Protein AF-A0A2G2H5E0-F1 (afdb_monomer_lite)

pLDDT: mean 91.96, std 7.7, range [40.69, 97.62]

Structure (mmCIF, N/CA/C/O backbone):
data_AF-A0A2G2H5E0-F1
#
_entry.id   AF-A0A2G2H5E0-F1
#
loop_
_atom_site.group_PDB
_atom_site.id
_atom_site.type_symbol
_atom_site.label_atom_id
_atom_site.label_alt_id
_atom_site.label_comp_id
_atom_site.label_asym_id
_atom_site.label_entity_id
_atom_site.label_seq_id
_atom_site.pdbx_PDB_ins_code
_atom_site.Cartn_x
_atom_site.Cartn_y
_atom_site.Cartn_z
_atom_site.occupancy
_atom_site.B_iso_or_equiv
_atom_site.auth_seq_id
_atom_site.auth_comp_id
_atom_site.auth_asym_id
_atom_site.auth_atom_id
_atom_site.pdbx_PDB_model_num
ATOM 1 N N . MET A 1 1 ? 10.106 -12.180 -17.147 1.00 90.25 1 MET A N 1
ATOM 2 C CA . MET A 1 1 ? 11.284 -11.527 -16.541 1.00 90.25 1 MET A CA 1
ATOM 3 C C . MET A 1 1 ? 11.569 -12.031 -15.126 1.00 90.25 1 MET A C 1
ATOM 5 O O . MET A 1 1 ? 10.635 -12.469 -14.447 1.00 90.25 1 MET A O 1
ATOM 9 N N . ASN A 1 2 ? 12.830 -11.984 -14.696 1.00 93.69 2 ASN A N 1
ATOM 10 C CA . ASN A 1 2 ? 13.271 -12.238 -13.317 1.00 93.69 2 ASN A CA 1
ATOM 11 C C . ASN A 1 2 ? 13.280 -10.945 -12.468 1.00 93.69 2 ASN A C 1
ATOM 13 O O . ASN A 1 2 ? 12.976 -9.865 -12.974 1.00 93.69 2 ASN A O 1
ATOM 17 N N . LEU A 1 3 ? 13.590 -11.059 -11.171 1.00 92.69 3 LEU A N 1
ATOM 18 C CA . LEU A 1 3 ? 13.536 -9.929 -10.237 1.00 92.69 3 LEU A CA 1
ATOM 19 C C . LEU A 1 3 ? 14.559 -8.824 -10.559 1.00 92.69 3 LEU A C 1
ATOM 21 O O . LEU A 1 3 ? 14.267 -7.648 -10.359 1.00 92.69 3 LEU A O 1
ATOM 25 N N . ASP A 1 4 ? 15.746 -9.166 -11.053 1.00 94.69 4 ASP A N 1
ATOM 26 C CA . ASP A 1 4 ? 16.784 -8.171 -11.341 1.00 94.69 4 ASP A CA 1
ATOM 27 C C . ASP A 1 4 ? 16.484 -7.398 -12.631 1.00 94.69 4 ASP A C 1
ATOM 29 O O . ASP A 1 4 ? 16.628 -6.175 -12.666 1.00 94.69 4 ASP A O 1
ATOM 33 N N . GLU A 1 5 ? 15.962 -8.083 -13.653 1.00 94.69 5 GLU A N 1
ATOM 34 C CA . GLU A 1 5 ? 15.391 -7.451 -14.850 1.00 94.69 5 GLU A CA 1
ATOM 35 C C . GLU A 1 5 ? 14.246 -6.502 -14.471 1.00 94.69 5 GLU A C 1
ATOM 37 O O . GLU A 1 5 ? 14.177 -5.373 -14.958 1.00 94.69 5 GLU A O 1
ATOM 42 N N . PHE A 1 6 ? 13.371 -6.938 -13.560 1.00 96.12 6 PHE A N 1
ATOM 43 C CA . PHE A 1 6 ? 12.264 -6.125 -13.065 1.00 96.12 6 PHE A CA 1
ATOM 44 C C . PHE A 1 6 ? 12.756 -4.857 -12.362 1.00 96.12 6 PHE A C 1
ATOM 46 O O . PHE A 1 6 ? 12.295 -3.763 -12.678 1.00 96.12 6 PHE A O 1
ATOM 53 N N . LYS A 1 7 ? 13.737 -4.970 -11.459 1.00 95.12 7 LYS A N 1
ATOM 54 C CA . LYS A 1 7 ? 14.329 -3.813 -10.766 1.00 95.12 7 LYS A CA 1
ATOM 55 C C . LYS A 1 7 ? 14.963 -2.814 -11.736 1.00 95.12 7 LYS A C 1
ATOM 57 O O . LYS A 1 7 ? 14.894 -1.608 -11.496 1.00 95.12 7 LYS A O 1
ATOM 62 N N . ALA A 1 8 ? 15.574 -3.293 -12.821 1.00 94.75 8 ALA A N 1
ATOM 63 C CA . ALA A 1 8 ? 16.129 -2.425 -13.855 1.00 94.75 8 ALA A CA 1
ATOM 64 C C . ALA A 1 8 ? 15.030 -1.620 -14.570 1.00 94.75 8 ALA A C 1
ATOM 66 O O . ALA A 1 8 ? 15.185 -0.407 -14.739 1.00 94.75 8 ALA A O 1
ATOM 67 N N . LEU A 1 9 ? 13.905 -2.260 -14.922 1.00 94.44 9 LEU A N 1
ATOM 68 C CA . LEU A 1 9 ? 12.741 -1.561 -15.477 1.00 94.44 9 LEU A CA 1
ATOM 69 C C . LEU A 1 9 ? 12.101 -0.612 -14.458 1.00 94.44 9 LEU A C 1
ATOM 71 O O . LEU A 1 9 ? 11.800 0.527 -14.803 1.00 94.44 9 LEU A O 1
ATOM 75 N N . HIS A 1 10 ? 11.968 -1.026 -13.196 1.00 94.69 10 HIS A N 1
ATOM 76 C CA . HIS A 1 10 ? 11.431 -0.176 -12.137 1.00 94.69 10 HIS A CA 1
ATOM 77 C C . HIS A 1 10 ? 12.230 1.119 -12.009 1.00 94.69 10 HIS A C 1
ATOM 79 O O . HIS A 1 10 ? 11.653 2.192 -12.088 1.00 94.69 10 HIS A O 1
ATOM 85 N N . LYS A 1 11 ? 13.566 1.048 -11.951 1.00 93.44 11 LYS A N 1
ATOM 86 C CA . LYS A 1 11 ? 14.424 2.243 -11.898 1.00 93.44 11 LYS A CA 1
ATOM 87 C C . LYS A 1 11 ? 14.230 3.181 -13.099 1.00 93.44 11 LYS A C 1
ATOM 89 O O . LYS A 1 11 ? 14.401 4.391 -12.974 1.00 93.44 11 LYS A O 1
ATOM 94 N N . LYS A 1 12 ? 13.916 2.631 -14.275 1.00 92.44 12 LYS A N 1
ATOM 95 C CA . LYS A 1 12 ? 13.646 3.412 -15.490 1.00 92.44 12 LYS A CA 1
ATOM 96 C C . LYS A 1 12 ? 12.282 4.104 -15.427 1.00 92.44 12 LYS A C 1
ATOM 98 O O . LYS A 1 12 ? 12.152 5.221 -15.923 1.00 92.44 12 LYS A O 1
ATOM 103 N N . PHE A 1 13 ? 11.289 3.447 -14.832 1.00 92.75 13 PHE A N 1
ATOM 104 C CA . PHE A 1 13 ? 9.883 3.831 -14.929 1.00 92.75 13 PHE A CA 1
ATOM 105 C C . PHE A 1 13 ? 9.248 4.348 -13.622 1.00 92.75 13 PHE A C 1
ATOM 107 O O . PHE A 1 13 ? 8.129 4.850 -13.650 1.00 92.75 13 PHE A O 1
ATOM 114 N N . GLU A 1 14 ? 9.947 4.300 -12.485 1.00 89.06 14 GLU A N 1
ATOM 115 C CA . GLU A 1 14 ? 9.435 4.733 -11.171 1.00 89.06 14 GLU A CA 1
ATOM 116 C C . GLU A 1 14 ? 9.058 6.223 -11.119 1.00 89.06 14 GLU A C 1
ATOM 118 O O . GLU A 1 14 ? 8.142 6.606 -10.400 1.00 89.06 14 GLU A O 1
ATOM 123 N N . ASN A 1 15 ? 9.728 7.065 -11.911 1.00 87.50 15 ASN A N 1
ATOM 124 C CA . ASN A 1 15 ? 9.534 8.517 -11.932 1.00 87.50 15 ASN A CA 1
ATOM 125 C C . ASN A 1 15 ? 9.116 9.010 -13.328 1.00 87.50 15 ASN A C 1
ATOM 127 O O . ASN A 1 15 ? 9.598 10.045 -13.796 1.00 87.50 15 ASN A O 1
ATOM 131 N N . ILE A 1 16 ? 8.265 8.246 -14.026 1.00 88.94 16 ILE A N 1
ATOM 132 C CA . ILE A 1 16 ? 7.735 8.664 -15.331 1.00 88.94 16 ILE A CA 1
ATOM 133 C C . ILE A 1 16 ? 7.000 9.996 -15.203 1.00 88.94 16 ILE A C 1
ATOM 135 O O . ILE A 1 16 ? 6.132 10.193 -14.355 1.00 88.94 16 ILE A O 1
ATOM 139 N N . ASP A 1 17 ? 7.319 10.891 -16.130 1.00 88.88 17 ASP A N 1
ATOM 140 C CA . ASP A 1 17 ? 6.566 12.108 -16.375 1.00 88.88 17 ASP A CA 1
ATOM 141 C C . ASP A 1 17 ? 5.435 11.810 -17.368 1.00 88.88 17 ASP A C 1
ATOM 143 O O . ASP A 1 17 ? 5.637 11.813 -18.585 1.00 88.88 17 ASP A O 1
ATOM 147 N N . TYR A 1 18 ? 4.243 11.533 -16.839 1.00 87.00 18 TYR A N 1
ATOM 148 C CA . TYR A 1 18 ? 3.071 11.162 -17.638 1.00 87.00 18 TYR A CA 1
ATOM 149 C C . TYR A 1 18 ? 2.581 12.275 -18.579 1.00 87.00 18 TYR A C 1
ATOM 151 O O . TYR A 1 18 ? 1.806 11.995 -19.494 1.00 87.00 18 TYR A O 1
ATOM 159 N N . PHE A 1 19 ? 3.033 13.522 -18.392 1.00 89.12 19 PHE A N 1
ATOM 160 C CA . PHE A 1 19 ? 2.698 14.643 -19.275 1.00 89.12 19 PHE A CA 1
ATOM 161 C C . PHE A 1 19 ? 3.578 14.702 -20.528 1.00 89.12 19 PHE A C 1
ATOM 163 O O . PHE A 1 19 ? 3.240 15.402 -21.486 1.00 89.12 19 PHE A O 1
ATOM 170 N N . LYS A 1 20 ? 4.705 13.981 -20.548 1.00 88.50 20 LYS A N 1
ATOM 171 C CA . LYS A 1 20 ? 5.553 13.861 -21.738 1.00 88.50 20 LYS A CA 1
ATOM 172 C C . LYS A 1 20 ? 5.036 12.767 -22.662 1.00 88.50 20 LYS A C 1
ATOM 174 O O . LYS A 1 20 ? 4.397 11.817 -22.237 1.00 88.50 20 LYS A O 1
ATOM 179 N N . GLN A 1 21 ? 5.322 12.890 -23.952 1.00 85.25 21 GLN A N 1
ATOM 180 C CA . GLN A 1 21 ? 5.024 11.832 -24.916 1.00 85.25 21 GLN A CA 1
ATOM 181 C C . GLN A 1 21 ? 6.120 10.756 -24.895 1.00 85.25 21 GLN A C 1
ATOM 183 O O . GLN A 1 21 ? 7.263 11.037 -24.535 1.00 85.25 21 GLN A O 1
ATOM 188 N N . GLY A 1 22 ? 5.772 9.535 -25.310 1.00 83.38 22 GLY A N 1
ATOM 189 C CA . GLY A 1 22 ? 6.731 8.443 -25.517 1.00 83.38 22 GLY A CA 1
ATOM 190 C C . GLY A 1 22 ? 7.030 7.566 -24.298 1.00 83.38 22 GLY A C 1
ATOM 191 O O . GLY A 1 22 ? 7.965 6.776 -24.360 1.00 83.38 22 GLY A O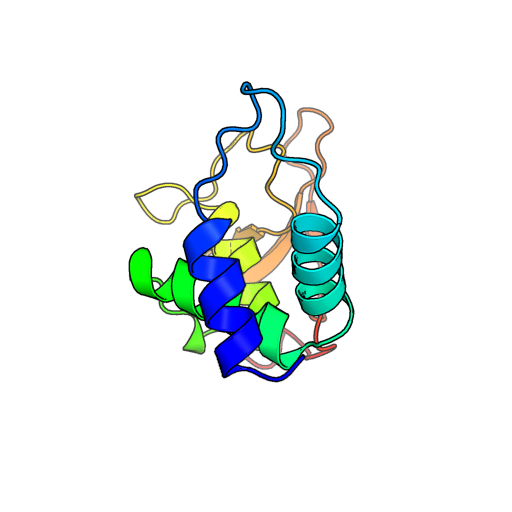 1
ATOM 192 N N . TRP A 1 23 ? 6.269 7.678 -23.201 1.00 86.19 23 TRP A N 1
ATOM 193 C CA . TRP A 1 23 ? 6.387 6.742 -22.070 1.00 86.19 23 TRP A CA 1
ATOM 194 C C . TRP A 1 23 ? 5.653 5.416 -22.312 1.00 86.19 23 TRP A C 1
ATOM 196 O O . TRP A 1 23 ? 6.117 4.379 -21.844 1.00 86.19 23 TRP A O 1
ATOM 206 N N . MET A 1 24 ? 4.548 5.441 -23.069 1.00 87.94 24 MET A N 1
ATOM 207 C CA . MET A 1 24 ? 3.825 4.243 -23.509 1.00 87.94 24 MET A CA 1
ATOM 208 C C . MET A 1 24 ? 4.670 3.502 -24.547 1.00 87.94 24 MET A C 1
ATOM 210 O O . MET A 1 24 ? 4.703 3.872 -25.720 1.00 87.94 24 MET A O 1
ATOM 214 N N . THR A 1 25 ? 5.404 2.499 -24.084 1.00 93.25 25 THR A N 1
ATOM 215 C CA . THR A 1 25 ? 6.300 1.658 -24.883 1.00 93.25 25 THR A CA 1
ATOM 216 C C . THR A 1 25 ? 6.050 0.203 -24.517 1.00 93.25 25 THR A C 1
ATOM 218 O O . THR A 1 25 ? 5.663 -0.068 -23.383 1.00 93.25 25 THR A O 1
ATOM 221 N N . ASP A 1 26 ? 6.365 -0.732 -25.412 1.00 94.81 26 ASP A N 1
ATOM 222 C CA . ASP A 1 26 ? 6.241 -2.170 -25.128 1.00 94.81 26 ASP A CA 1
ATOM 223 C C . ASP A 1 26 ? 7.018 -2.577 -23.857 1.00 94.81 26 ASP A C 1
ATOM 225 O O . ASP A 1 26 ? 6.599 -3.444 -23.097 1.00 94.81 26 ASP A O 1
ATOM 229 N N . GLU A 1 27 ? 8.146 -1.914 -23.575 1.00 93.56 27 GLU A N 1
ATOM 230 C CA . GLU A 1 27 ? 8.913 -2.131 -22.341 1.00 93.56 27 GLU A CA 1
ATOM 231 C C . GLU A 1 27 ? 8.175 -1.665 -21.080 1.00 93.56 27 GLU A C 1
ATOM 233 O O . GLU A 1 27 ? 8.314 -2.283 -20.023 1.00 93.56 27 GLU A O 1
ATOM 238 N N . TYR A 1 28 ? 7.424 -0.565 -21.169 1.00 93.81 28 TYR A N 1
ATOM 239 C CA . TYR A 1 28 ? 6.590 -0.090 -20.069 1.00 93.81 28 TYR A CA 1
ATOM 240 C C . TYR A 1 28 ? 5.430 -1.053 -19.815 1.00 93.81 28 TYR A C 1
ATOM 242 O O . TYR A 1 28 ? 5.154 -1.375 -18.660 1.00 93.81 28 TYR A O 1
ATOM 250 N N . ASP A 1 29 ? 4.810 -1.568 -20.876 1.00 94.19 29 ASP A N 1
ATOM 251 C CA . ASP A 1 29 ? 3.731 -2.547 -20.757 1.00 94.19 29 ASP A CA 1
ATOM 252 C C . ASP A 1 29 ? 4.237 -3.826 -20.079 1.00 94.19 29 ASP A C 1
ATOM 254 O O . ASP A 1 29 ? 3.669 -4.246 -19.073 1.00 94.19 29 ASP A O 1
ATOM 258 N N . LEU A 1 30 ? 5.394 -4.352 -20.504 1.00 94.75 30 LEU A N 1
ATOM 259 C CA . LEU A 1 30 ? 6.053 -5.487 -19.841 1.00 94.75 30 LEU A CA 1
ATOM 260 C C . LEU A 1 30 ? 6.339 -5.225 -18.355 1.00 94.75 30 LEU A C 1
ATOM 262 O O . LEU A 1 30 ? 6.228 -6.129 -17.524 1.00 94.75 30 LEU A O 1
ATOM 266 N N . TYR A 1 31 ? 6.735 -3.999 -18.007 1.00 94.94 31 TYR A N 1
ATOM 267 C CA . TYR A 1 31 ? 6.974 -3.603 -16.622 1.00 94.94 31 TYR A CA 1
ATOM 268 C C . TYR A 1 31 ? 5.681 -3.604 -15.793 1.00 94.94 31 TYR A C 1
ATOM 270 O O . TYR A 1 31 ? 5.667 -4.161 -14.692 1.00 94.94 31 TYR A O 1
ATOM 278 N N . ILE A 1 32 ? 4.598 -3.022 -16.311 1.00 94.31 32 ILE A N 1
ATOM 279 C CA . ILE A 1 32 ? 3.303 -2.966 -15.621 1.00 94.31 32 ILE A CA 1
ATOM 280 C C . ILE A 1 32 ? 2.676 -4.355 -15.497 1.00 94.31 32 ILE A C 1
ATOM 282 O O . ILE A 1 32 ? 2.219 -4.725 -14.413 1.00 94.31 32 ILE A O 1
ATOM 286 N N . GLU A 1 33 ? 2.703 -5.153 -16.563 1.00 95.62 33 GLU A N 1
ATOM 287 C CA . GLU A 1 33 ? 2.244 -6.544 -16.542 1.00 95.62 33 GLU A CA 1
ATOM 288 C C . GLU A 1 33 ? 2.995 -7.348 -15.481 1.00 95.62 33 GLU A C 1
ATOM 290 O O . GLU A 1 33 ? 2.378 -8.037 -14.669 1.00 95.62 33 GLU A O 1
ATOM 295 N N . ALA A 1 34 ? 4.317 -7.184 -15.392 1.00 95.56 34 ALA A N 1
ATOM 296 C CA . ALA A 1 34 ? 5.111 -7.873 -14.385 1.00 95.56 34 ALA A CA 1
ATOM 297 C C . ALA A 1 34 ? 4.716 -7.500 -12.945 1.00 95.56 34 ALA A C 1
ATOM 299 O O . ALA A 1 34 ? 4.738 -8.373 -12.076 1.00 95.56 34 ALA A O 1
ATOM 300 N N . ILE A 1 35 ? 4.326 -6.246 -12.680 1.00 95.00 35 ILE A N 1
ATOM 301 C CA . ILE A 1 35 ? 3.791 -5.838 -11.368 1.00 95.00 35 ILE A CA 1
ATOM 302 C C . ILE A 1 35 ? 2.455 -6.525 -11.091 1.00 95.00 35 ILE A C 1
ATOM 304 O O . ILE A 1 35 ? 2.228 -6.983 -9.973 1.00 95.00 35 ILE A O 1
ATOM 308 N N . HIS A 1 36 ? 1.560 -6.582 -12.075 1.00 92.69 36 HIS A N 1
ATOM 309 C CA . HIS A 1 36 ? 0.213 -7.119 -11.884 1.00 92.69 36 HIS A CA 1
ATOM 310 C C . HIS A 1 36 ? 0.179 -8.645 -11.771 1.00 92.69 36 HIS A C 1
ATOM 312 O O . HIS A 1 36 ? -0.586 -9.182 -10.972 1.00 92.69 36 HIS A O 1
ATOM 318 N N . GLU A 1 37 ? 1.005 -9.349 -12.542 1.00 93.88 37 GLU A N 1
ATOM 319 C CA . GLU A 1 37 ? 0.993 -10.812 -12.587 1.00 93.88 37 GLU A CA 1
ATOM 320 C C . GLU A 1 37 ? 1.794 -11.454 -11.453 1.00 93.88 37 GLU A C 1
ATOM 322 O O . GLU A 1 37 ? 1.491 -12.571 -11.025 1.00 93.88 37 GLU A O 1
ATOM 327 N N . LYS A 1 38 ? 2.837 -10.776 -10.956 1.00 95.25 38 LYS A N 1
ATOM 328 C CA . LYS A 1 38 ? 3.749 -11.341 -9.958 1.00 95.25 38 LYS A CA 1
ATOM 329 C C . LYS A 1 38 ? 3.629 -10.619 -8.631 1.00 95.25 38 LYS A C 1
ATOM 331 O O . LYS A 1 38 ? 4.193 -9.546 -8.423 1.00 95.25 38 LYS A O 1
ATOM 336 N N . GLN A 1 39 ? 2.992 -11.293 -7.676 1.00 93.06 39 GLN A N 1
ATOM 337 C CA . GLN A 1 39 ? 2.824 -10.786 -6.314 1.00 93.06 39 GLN A CA 1
ATOM 338 C C . GLN A 1 39 ? 4.158 -10.410 -5.645 1.00 93.06 39 GLN A C 1
ATOM 340 O O . GLN A 1 39 ? 4.212 -9.438 -4.898 1.00 93.06 39 GLN A O 1
ATOM 345 N N . GLU A 1 40 ? 5.243 -11.136 -5.928 1.00 95.19 40 GLU A N 1
ATOM 346 C CA . GLU A 1 40 ? 6.584 -10.801 -5.429 1.00 95.19 40 GLU A CA 1
ATOM 347 C C . GLU A 1 40 ? 7.024 -9.394 -5.862 1.00 95.19 40 GLU A C 1
ATOM 349 O O . GLU A 1 40 ? 7.518 -8.621 -5.043 1.00 95.19 40 GLU A O 1
ATOM 354 N N . PHE A 1 41 ? 6.805 -9.042 -7.130 1.00 96.69 41 PHE A N 1
ATOM 355 C CA . PHE A 1 41 ? 7.223 -7.758 -7.691 1.00 96.69 41 PHE A CA 1
ATOM 356 C C . PHE A 1 41 ? 6.333 -6.633 -7.178 1.00 96.69 41 PHE A C 1
ATOM 358 O O . PHE A 1 41 ? 6.841 -5.600 -6.747 1.00 96.69 41 PHE A O 1
ATOM 365 N N . HIS A 1 42 ? 5.019 -6.872 -7.129 1.00 95.50 42 HIS A N 1
ATOM 366 C CA . HIS A 1 42 ? 4.070 -5.962 -6.497 1.00 95.50 42 HIS A CA 1
ATOM 367 C C . HIS A 1 42 ? 4.470 -5.639 -5.054 1.00 95.50 42 HIS A C 1
ATOM 369 O O . HIS A 1 42 ? 4.631 -4.475 -4.693 1.00 95.50 42 HIS A O 1
ATOM 375 N N . ASN A 1 43 ? 4.684 -6.672 -4.236 1.00 96.19 43 ASN A N 1
ATOM 376 C CA . ASN A 1 43 ? 5.062 -6.504 -2.838 1.00 96.19 43 ASN A CA 1
ATOM 377 C C . ASN A 1 43 ? 6.394 -5.767 -2.702 1.00 96.19 43 ASN A C 1
ATOM 379 O O . ASN A 1 43 ? 6.519 -4.907 -1.835 1.00 96.19 43 ASN A O 1
ATOM 383 N N . TRP A 1 44 ? 7.373 -6.076 -3.556 1.00 96.62 44 TRP A N 1
ATOM 384 C CA . TRP A 1 44 ? 8.664 -5.398 -3.542 1.00 96.62 44 TRP A CA 1
ATOM 385 C C . TRP A 1 44 ? 8.517 -3.891 -3.780 1.00 96.62 44 TRP A C 1
ATOM 387 O O . TRP A 1 44 ? 9.072 -3.116 -3.004 1.00 96.62 44 TRP A O 1
ATOM 397 N N . VAL A 1 45 ? 7.725 -3.472 -4.778 1.00 96.31 45 VAL A N 1
ATOM 398 C CA . VAL A 1 45 ? 7.465 -2.045 -5.054 1.00 96.31 45 VAL A CA 1
ATOM 399 C C . VAL A 1 45 ? 6.847 -1.365 -3.836 1.00 96.31 45 VAL A C 1
ATOM 401 O O . VAL A 1 45 ? 7.369 -0.360 -3.361 1.00 96.31 45 VAL A O 1
ATOM 404 N N . LEU A 1 46 ? 5.798 -1.960 -3.262 1.00 96.50 46 LEU A N 1
ATOM 405 C CA . LEU A 1 46 ? 5.135 -1.382 -2.093 1.00 96.50 46 LEU A CA 1
ATOM 406 C C . LEU A 1 46 ? 6.070 -1.271 -0.880 1.00 96.50 46 LEU A C 1
ATOM 408 O O . LEU A 1 46 ? 6.015 -0.283 -0.154 1.00 96.50 46 LEU A O 1
ATOM 412 N N . ILE A 1 47 ? 6.940 -2.262 -0.652 1.00 97.12 47 ILE A N 1
ATOM 413 C CA . ILE A 1 47 ? 7.945 -2.198 0.418 1.00 97.12 47 ILE A CA 1
ATOM 414 C C . ILE A 1 47 ? 8.914 -1.042 0.163 1.00 97.12 47 ILE A C 1
ATOM 416 O O . ILE A 1 47 ? 9.190 -0.285 1.090 1.00 97.12 47 ILE A O 1
ATOM 420 N N . LYS A 1 48 ? 9.408 -0.865 -1.072 1.00 95.94 48 LYS A N 1
ATOM 421 C CA . LYS A 1 48 ? 10.313 0.245 -1.410 1.00 95.94 48 LYS A CA 1
ATOM 422 C C . LYS A 1 48 ? 9.686 1.607 -1.123 1.00 95.94 48 LYS A C 1
ATOM 424 O O . LYS A 1 48 ? 10.362 2.459 -0.543 1.00 95.94 48 LYS A O 1
ATOM 429 N N . ASP A 1 49 ? 8.417 1.783 -1.478 1.00 94.69 49 ASP A N 1
ATOM 430 C CA . ASP A 1 49 ? 7.675 3.020 -1.223 1.00 94.69 49 ASP A CA 1
ATOM 431 C C . ASP A 1 49 ? 7.510 3.269 0.283 1.00 94.69 49 ASP A C 1
ATOM 433 O O . ASP A 1 49 ? 7.826 4.346 0.784 1.00 94.69 49 ASP A O 1
ATOM 437 N N . LEU A 1 50 ? 7.109 2.247 1.041 1.00 96.69 50 LEU A N 1
ATOM 438 C CA . 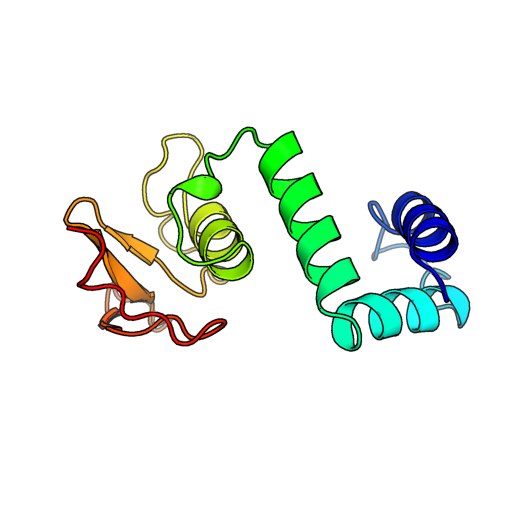LEU A 1 50 ? 6.930 2.350 2.492 1.00 96.69 50 LEU A CA 1
ATOM 439 C C . LEU A 1 50 ? 8.253 2.586 3.242 1.00 96.69 50 LEU A C 1
ATOM 441 O O . LEU A 1 50 ? 8.285 3.345 4.211 1.00 96.69 50 LEU A O 1
ATOM 445 N N . GLU A 1 51 ? 9.353 1.975 2.794 1.00 96.50 51 GLU A N 1
ATOM 446 C CA . GLU A 1 51 ? 10.700 2.196 3.335 1.00 96.50 51 GLU A CA 1
ATOM 447 C C . GLU A 1 51 ? 11.177 3.632 3.112 1.00 96.50 51 GLU A C 1
ATOM 449 O O . GLU A 1 51 ? 11.725 4.250 4.030 1.00 96.50 51 GLU A O 1
ATOM 454 N N . LYS A 1 52 ? 10.964 4.170 1.904 1.00 94.75 52 LYS A N 1
ATOM 455 C CA . LYS A 1 52 ? 11.302 5.557 1.552 1.00 94.75 52 LYS A CA 1
ATOM 456 C C . LYS A 1 52 ? 10.612 6.545 2.493 1.00 94.75 52 LYS A C 1
ATOM 458 O O . LYS A 1 52 ? 11.236 7.504 2.947 1.00 94.75 52 LYS A O 1
ATOM 463 N N . GLU A 1 53 ? 9.366 6.250 2.838 1.00 94.81 53 GLU A N 1
ATOM 464 C CA . GLU A 1 53 ? 8.509 7.065 3.700 1.00 94.81 53 GLU A CA 1
ATOM 465 C C . GLU A 1 53 ? 8.648 6.722 5.196 1.00 94.81 53 GLU A C 1
ATOM 467 O O . GLU A 1 53 ? 8.024 7.356 6.046 1.00 94.81 53 GLU A O 1
ATOM 472 N N . LYS A 1 54 ? 9.505 5.748 5.545 1.00 95.00 54 LYS A N 1
ATOM 473 C CA . LYS A 1 54 ? 9.758 5.267 6.918 1.00 95.00 54 LYS A CA 1
ATOM 474 C C . LYS A 1 54 ? 8.488 4.835 7.660 1.00 95.00 54 LYS A C 1
ATOM 476 O O . LYS A 1 54 ? 8.370 5.025 8.872 1.00 95.00 54 LYS A O 1
ATOM 481 N N . PHE A 1 55 ? 7.539 4.247 6.941 1.00 95.62 55 PHE A N 1
ATOM 482 C CA . PHE A 1 55 ? 6.290 3.766 7.513 1.00 95.62 55 PHE A CA 1
ATOM 483 C C . PHE A 1 55 ? 6.451 2.355 8.094 1.00 95.62 55 PHE A C 1
ATOM 485 O O . PHE A 1 55 ? 7.011 1.463 7.458 1.00 95.62 55 PHE A O 1
ATOM 492 N N . ASP A 1 56 ? 5.934 2.132 9.304 1.00 94.19 56 ASP A N 1
ATOM 493 C CA . ASP A 1 56 ? 6.026 0.845 10.003 1.00 94.19 56 ASP A CA 1
ATOM 494 C C . ASP A 1 56 ? 4.994 -0.161 9.469 1.00 94.19 56 ASP A C 1
ATOM 496 O O . ASP A 1 56 ? 3.916 -0.372 10.033 1.00 94.19 56 ASP A O 1
ATOM 500 N N . TYR A 1 57 ? 5.325 -0.763 8.330 1.00 95.75 57 TYR A N 1
ATOM 501 C CA . TYR A 1 57 ? 4.443 -1.667 7.598 1.00 95.75 57 TYR A CA 1
ATOM 502 C C .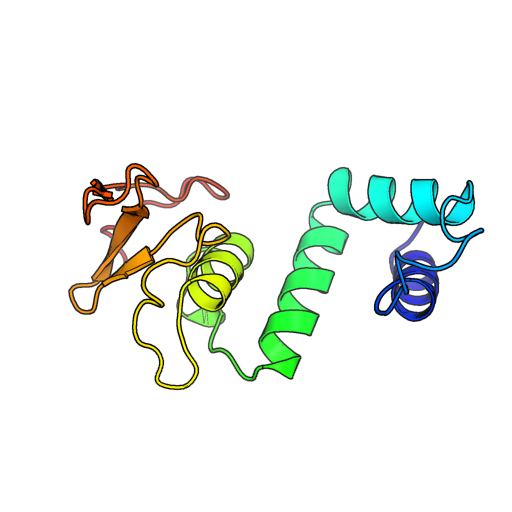 TYR A 1 57 ? 4.324 -3.067 8.217 1.00 95.75 57 TYR A C 1
ATOM 504 O O . TYR A 1 57 ? 3.383 -3.792 7.896 1.00 95.75 57 TYR A O 1
ATOM 512 N N . LEU A 1 58 ? 5.229 -3.443 9.128 1.00 94.56 58 LEU A N 1
ATOM 513 C CA . LEU A 1 58 ? 5.223 -4.749 9.802 1.00 94.56 58 LEU A CA 1
ATOM 514 C C . LEU A 1 58 ? 4.070 -4.894 10.804 1.00 94.56 58 LEU A C 1
ATOM 516 O O . LEU A 1 58 ? 3.703 -6.006 11.170 1.00 94.56 58 LEU A O 1
ATOM 520 N N . LYS A 1 59 ? 3.459 -3.779 11.217 1.00 92.69 59 LYS A N 1
ATOM 521 C CA . LYS A 1 59 ? 2.266 -3.752 12.079 1.00 92.69 59 LYS A CA 1
ATOM 522 C C . LYS A 1 59 ? 0.973 -4.186 11.384 1.00 92.69 59 LYS A C 1
ATOM 524 O O . LYS A 1 59 ? -0.086 -4.168 12.011 1.00 92.69 59 LYS A O 1
ATOM 529 N N . PHE A 1 60 ? 1.024 -4.502 10.094 1.00 94.88 60 PHE A N 1
ATOM 530 C CA . PHE A 1 60 ? -0.143 -4.839 9.289 1.00 94.88 60 PHE A CA 1
ATOM 531 C C . PHE A 1 60 ? -0.055 -6.281 8.793 1.00 94.88 60 PHE A C 1
ATOM 533 O O . PHE A 1 60 ? 1.027 -6.827 8.605 1.00 94.88 60 PHE A O 1
ATOM 540 N N . CYS A 1 61 ? -1.210 -6.890 8.530 1.00 94.88 61 CYS A N 1
ATOM 541 C CA . CYS A 1 61 ? -1.291 -8.280 8.074 1.00 94.88 61 CYS A CA 1
ATOM 542 C C . CYS A 1 61 ? -0.645 -8.527 6.700 1.00 94.88 61 CYS A C 1
ATOM 544 O O . CYS A 1 61 ? -0.285 -9.658 6.384 1.00 94.88 61 CYS A O 1
ATOM 546 N N . CYS A 1 62 ? -0.519 -7.496 5.862 1.00 96.06 62 CYS A N 1
ATOM 547 C CA . CYS A 1 62 ? 0.204 -7.561 4.599 1.00 96.06 62 CYS A CA 1
ATOM 548 C C . CYS A 1 62 ? 0.666 -6.169 4.150 1.00 96.06 62 CYS A C 1
ATOM 550 O O . CYS A 1 62 ? 0.135 -5.142 4.584 1.00 96.06 62 CYS A O 1
ATOM 552 N N . VAL A 1 63 ? 1.623 -6.139 3.220 1.00 97.44 63 VAL A N 1
ATOM 553 C CA . VAL A 1 63 ? 2.162 -4.889 2.665 1.00 97.44 63 VAL A CA 1
ATOM 554 C C . VAL A 1 63 ? 1.104 -4.073 1.916 1.00 97.44 63 VAL A C 1
ATOM 556 O O . VAL A 1 63 ? 1.074 -2.853 2.047 1.00 97.44 63 VAL A O 1
ATOM 559 N N . SER A 1 64 ? 0.179 -4.718 1.195 1.00 96.94 64 SER A N 1
ATOM 560 C CA . SER A 1 64 ? -0.902 -4.014 0.490 1.00 96.94 64 SER A CA 1
ATOM 561 C C . SER A 1 64 ? -1.803 -3.247 1.460 1.00 96.94 64 SER A C 1
ATOM 563 O O . SER A 1 64 ? -2.143 -2.096 1.195 1.00 96.94 64 SER A O 1
ATOM 565 N N . MET A 1 65 ? -2.124 -3.843 2.615 1.00 96.69 65 MET A N 1
ATOM 566 C CA . MET A 1 65 ? -2.871 -3.173 3.681 1.00 96.69 65 MET A CA 1
ATOM 567 C C . MET A 1 65 ? -2.084 -1.978 4.233 1.00 96.69 65 MET A C 1
ATOM 569 O O . MET A 1 65 ? -2.625 -0.877 4.307 1.00 96.69 65 MET A O 1
ATOM 573 N N . ALA A 1 66 ? -0.803 -2.171 4.566 1.00 97.25 66 ALA A N 1
ATOM 574 C CA . ALA A 1 66 ? 0.055 -1.100 5.069 1.00 97.25 66 ALA A CA 1
ATOM 575 C C . ALA A 1 66 ? 0.136 0.083 4.092 1.00 97.25 66 ALA A C 1
ATOM 577 O O . ALA A 1 66 ? -0.087 1.225 4.487 1.00 97.25 66 ALA A O 1
ATOM 578 N N . HIS A 1 67 ? 0.386 -0.192 2.810 1.00 97.62 67 HIS A N 1
ATOM 579 C CA . HIS A 1 67 ? 0.473 0.827 1.769 1.00 97.62 67 HIS A CA 1
ATOM 580 C C . HIS A 1 67 ? -0.833 1.604 1.608 1.00 97.62 67 HIS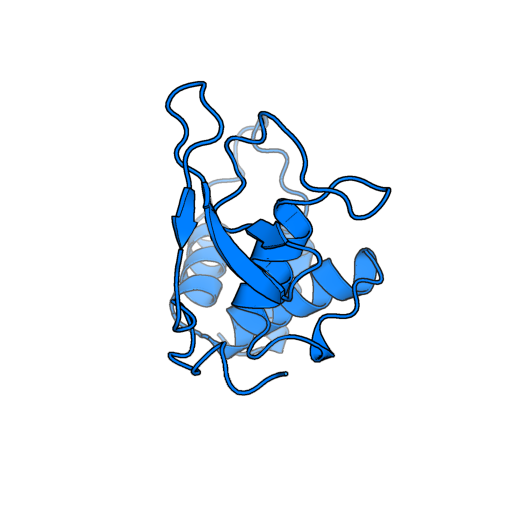 A C 1
ATOM 582 O O . HIS A 1 67 ? -0.822 2.830 1.528 1.00 97.62 67 HIS A O 1
ATOM 588 N N . LYS A 1 68 ? -1.983 0.920 1.592 1.00 96.88 68 LYS A N 1
ATOM 589 C CA . LYS A 1 68 ? -3.276 1.598 1.429 1.00 96.88 68 LYS A CA 1
ATOM 590 C C . LYS A 1 68 ? -3.663 2.439 2.643 1.00 96.88 68 LYS A C 1
ATOM 592 O O . LYS A 1 68 ? -4.271 3.485 2.447 1.00 96.88 68 LYS A O 1
ATOM 597 N N . VAL A 1 69 ? -3.259 2.042 3.851 1.00 96.19 69 VAL A N 1
ATOM 598 C CA . VAL A 1 69 ? -3.384 2.888 5.049 1.00 96.19 69 VAL A CA 1
ATOM 599 C C . VAL A 1 69 ? -2.429 4.079 4.987 1.00 96.19 69 VAL A C 1
ATOM 601 O O . VAL A 1 69 ? -2.844 5.190 5.288 1.00 96.19 69 VAL A O 1
ATOM 604 N N . TYR A 1 70 ? -1.178 3.888 4.557 1.00 96.44 70 TYR A N 1
ATOM 605 C CA . TYR A 1 70 ? -0.221 4.989 4.399 1.00 96.44 70 TYR A CA 1
ATOM 606 C C . TYR A 1 70 ? -0.733 6.063 3.424 1.00 96.44 70 TYR A C 1
ATOM 608 O O . TYR A 1 70 ? -0.700 7.249 3.736 1.00 96.44 70 TYR A O 1
ATOM 616 N N . VAL A 1 71 ? -1.299 5.657 2.282 1.00 95.88 71 VAL A N 1
ATOM 617 C CA . VAL A 1 71 ? -1.917 6.584 1.314 1.00 95.88 71 VAL A CA 1
ATOM 618 C C . VAL A 1 71 ? -3.076 7.375 1.933 1.00 95.88 71 VAL A C 1
ATOM 620 O O . VAL A 1 71 ? -3.381 8.475 1.477 1.00 95.88 71 VAL A O 1
ATOM 623 N N . SER A 1 72 ? -3.738 6.839 2.959 1.00 95.56 72 SER A N 1
ATOM 624 C CA . SER A 1 72 ? -4.936 7.431 3.555 1.00 95.56 72 SER A CA 1
ATOM 625 C C . SER A 1 72 ? -4.648 8.477 4.638 1.00 95.56 72 SER A C 1
ATOM 627 O O . SER A 1 72 ? -5.543 9.255 4.983 1.00 95.56 72 SER A O 1
ATOM 629 N N . ILE A 1 73 ? -3.417 8.532 5.152 1.00 95.31 73 ILE A 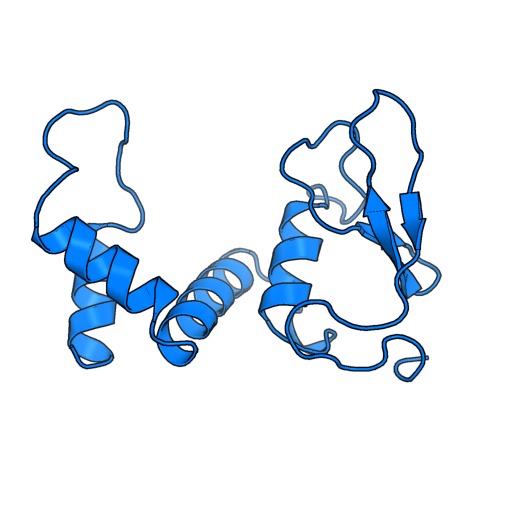N 1
ATOM 630 C CA . ILE A 1 73 ? -3.020 9.420 6.250 1.00 95.31 73 ILE A CA 1
ATOM 631 C C . ILE A 1 73 ? -2.265 10.664 5.765 1.00 95.31 73 ILE A C 1
ATOM 633 O O . ILE A 1 73 ? -1.731 10.720 4.659 1.00 95.31 73 ILE A O 1
ATOM 637 N N . ASP A 1 74 ? -2.245 11.697 6.600 1.00 93.81 74 ASP A N 1
ATOM 638 C CA . ASP A 1 74 ? -1.415 12.883 6.428 1.00 93.81 74 ASP A CA 1
ATOM 639 C C . ASP A 1 74 ? -0.022 12.710 7.068 1.00 93.81 74 ASP A C 1
ATOM 641 O O . ASP A 1 74 ? 0.319 11.675 7.644 1.00 93.81 74 ASP A O 1
ATOM 645 N N . ASN A 1 75 ? 0.801 13.758 7.001 1.00 89.19 75 ASN A N 1
ATOM 646 C CA . ASN A 1 75 ? 2.146 13.766 7.583 1.00 89.19 75 ASN A CA 1
ATOM 647 C C . ASN A 1 75 ? 2.177 13.695 9.123 1.00 89.19 75 ASN A C 1
ATOM 649 O O . ASN A 1 75 ? 3.255 13.560 9.701 1.00 89.19 75 ASN A O 1
ATOM 653 N N . LYS A 1 76 ? 1.026 13.815 9.791 1.00 89.81 76 LYS A N 1
ATOM 654 C CA . LYS A 1 76 ? 0.870 13.648 11.241 1.00 89.81 76 LYS A CA 1
ATOM 655 C C . LYS A 1 76 ? 0.339 12.260 11.602 1.00 89.81 76 LYS A C 1
ATOM 657 O O . LYS A 1 76 ? 0.228 11.958 12.788 1.00 89.81 76 LYS A O 1
ATOM 662 N N . GLY A 1 77 ? 0.037 11.420 10.611 1.00 89.69 77 GLY A N 1
ATOM 663 C CA . GLY A 1 77 ? -0.549 10.100 10.813 1.00 89.69 77 GLY A CA 1
ATOM 664 C C . GLY A 1 77 ? -2.056 10.122 11.070 1.00 89.69 77 GLY A C 1
ATOM 665 O O . GLY A 1 77 ? -2.600 9.120 11.531 1.00 89.69 77 GLY A O 1
ATOM 666 N N . GLU A 1 78 ? -2.734 11.237 10.795 1.00 91.81 78 GLU A N 1
ATOM 667 C CA . GLU A 1 78 ? -4.190 11.345 10.905 1.00 91.81 78 GLU A CA 1
ATOM 668 C C . GLU A 1 78 ? -4.847 11.085 9.545 1.00 91.81 78 GLU A C 1
ATOM 670 O O . GLU A 1 78 ? -4.247 11.319 8.499 1.00 91.81 78 GLU A O 1
ATOM 675 N N . ILE A 1 79 ? -6.096 10.612 9.535 1.00 92.56 79 ILE A N 1
ATOM 676 C CA . ILE A 1 79 ? -6.832 10.357 8.287 1.00 92.56 79 ILE A CA 1
ATOM 677 C C . ILE A 1 79 ? -6.973 11.663 7.489 1.00 92.56 79 ILE A C 1
ATOM 679 O O . ILE A 1 79 ? -7.580 12.633 7.957 1.00 92.56 79 ILE A O 1
ATOM 683 N N . LYS A 1 80 ? -6.465 11.664 6.253 1.00 91.12 80 LYS A N 1
ATOM 684 C CA . LYS A 1 80 ? -6.513 12.807 5.340 1.00 91.12 80 LYS A CA 1
ATOM 685 C C . LYS A 1 80 ? -7.923 12.971 4.767 1.00 91.12 80 LYS A C 1
ATOM 687 O O . LYS A 1 80 ? -8.335 12.247 3.862 1.00 91.12 80 LYS A O 1
ATOM 692 N N . GLN A 1 81 ? -8.663 13.950 5.283 1.00 83.25 81 GLN A N 1
ATOM 693 C CA . GLN A 1 81 ? -10.019 14.263 4.820 1.00 83.25 81 GLN A CA 1
ATOM 694 C C . GLN A 1 81 ? -10.026 14.706 3.349 1.00 83.25 81 GLN A C 1
ATOM 696 O O . GLN A 1 81 ? -9.157 15.466 2.921 1.00 83.25 81 GLN A O 1
ATOM 701 N N . GLY A 1 82 ? -11.012 14.235 2.580 1.00 82.56 82 GLY A N 1
ATOM 702 C CA . GLY A 1 82 ? -11.155 14.561 1.154 1.00 82.56 82 GLY A CA 1
ATOM 703 C C . GLY A 1 82 ? -10.125 13.895 0.233 1.00 82.56 82 GLY A C 1
ATOM 704 O O . GLY A 1 82 ? -9.958 14.322 -0.908 1.00 82.56 82 GLY A O 1
ATOM 705 N N . ASN A 1 83 ? -9.406 12.876 0.712 1.00 87.69 83 ASN A N 1
ATOM 706 C CA . ASN A 1 83 ? -8.511 12.091 -0.127 1.00 87.69 83 ASN A CA 1
ATOM 707 C C . ASN A 1 83 ? -9.290 11.050 -0.948 1.00 87.69 83 ASN A C 1
ATOM 709 O O . ASN A 1 83 ? -9.590 9.968 -0.446 1.00 87.69 83 ASN A O 1
ATOM 713 N N . ASN A 1 84 ? -9.565 11.356 -2.216 1.00 88.44 84 ASN A N 1
ATOM 714 C CA . ASN A 1 84 ? -10.269 10.445 -3.128 1.00 88.44 84 ASN A CA 1
ATOM 715 C C . ASN A 1 84 ? -9.466 9.172 -3.458 1.00 88.44 84 ASN A C 1
ATOM 717 O O . ASN A 1 84 ? -10.054 8.173 -3.865 1.00 88.44 84 ASN A O 1
ATOM 721 N N . ASP A 1 85 ? -8.147 9.182 -3.240 1.00 90.44 85 ASP A N 1
ATOM 722 C CA . ASP A 1 85 ? -7.283 8.015 -3.454 1.00 90.44 85 ASP A CA 1
ATOM 723 C C . ASP A 1 85 ? -7.276 7.061 -2.247 1.00 90.44 85 ASP A C 1
ATOM 725 O O . ASP A 1 85 ? -6.762 5.939 -2.326 1.00 90.44 85 ASP A O 1
ATOM 729 N N . ALA A 1 86 ? -7.848 7.479 -1.110 1.00 93.12 86 ALA A N 1
ATOM 730 C CA . ALA A 1 86 ? -7.974 6.633 0.066 1.00 93.12 86 ALA A CA 1
ATOM 731 C C . ALA A 1 86 ? -8.986 5.510 -0.200 1.00 93.12 86 ALA A C 1
ATOM 733 O O . ALA A 1 86 ? -10.189 5.738 -0.324 1.00 93.12 86 ALA A O 1
ATOM 734 N N . VAL A 1 87 ? -8.483 4.276 -0.251 1.00 95.56 87 VAL A N 1
ATOM 735 C CA . VAL A 1 87 ? -9.301 3.060 -0.404 1.00 95.56 87 VAL A CA 1
ATOM 736 C C . VAL A 1 87 ? -9.696 2.479 0.953 1.00 95.56 87 VAL A C 1
ATOM 738 O O . VAL A 1 87 ? -10.738 1.845 1.088 1.00 95.56 87 VAL A O 1
ATOM 741 N N . ILE A 1 88 ? -8.859 2.674 1.970 1.00 96.00 88 ILE A N 1
ATOM 742 C CA . ILE A 1 88 ? -9.077 2.156 3.316 1.00 96.00 88 ILE A CA 1
ATOM 743 C C . ILE A 1 88 ? -8.530 3.139 4.339 1.00 96.00 88 ILE A C 1
ATOM 745 O O . ILE A 1 88 ? -7.500 3.761 4.110 1.00 96.00 88 ILE A O 1
ATOM 749 N N . ASN A 1 89 ? -9.206 3.245 5.472 1.00 95.25 89 ASN A N 1
ATOM 750 C CA . ASN A 1 89 ? -8.760 3.990 6.636 1.00 95.25 89 ASN A CA 1
ATOM 751 C C . ASN A 1 89 ? -8.593 3.043 7.821 1.00 95.25 89 ASN A C 1
ATOM 753 O O . ASN A 1 89 ? -9.318 2.050 7.944 1.00 95.25 89 ASN A O 1
ATOM 757 N N . ARG A 1 90 ? -7.659 3.388 8.709 1.00 94.50 90 ARG A N 1
ATOM 758 C CA . ARG A 1 90 ? -7.504 2.774 10.027 1.00 94.50 90 ARG A CA 1
ATOM 759 C C . ARG A 1 90 ? -7.709 3.841 11.095 1.00 94.50 90 ARG A C 1
ATOM 761 O O . ARG A 1 90 ? -7.055 4.880 11.060 1.00 94.50 90 ARG A O 1
ATOM 768 N N . TRP A 1 91 ? -8.594 3.576 12.044 1.00 92.06 91 TRP A N 1
ATOM 769 C CA . TRP A 1 91 ? -8.843 4.453 13.185 1.00 92.06 91 TRP A CA 1
ATOM 770 C C . TRP A 1 91 ? -7.974 4.064 14.386 1.00 92.06 91 TRP A C 1
ATOM 772 O O . TRP A 1 91 ? -7.397 2.976 14.446 1.00 92.06 91 TRP A O 1
ATOM 782 N N . LYS A 1 92 ? -7.866 4.981 15.356 1.00 89.25 92 LYS A N 1
ATOM 783 C CA . LYS A 1 92 ? -7.053 4.804 16.575 1.00 89.25 92 LYS A CA 1
ATOM 784 C C . LYS A 1 92 ? -7.529 3.648 17.457 1.00 89.25 92 LYS A C 1
ATOM 786 O O . LYS A 1 92 ? -6.730 3.095 18.199 1.00 89.25 92 LYS A O 1
ATOM 791 N N . ASP A 1 93 ? -8.803 3.284 17.348 1.00 89.19 93 ASP A N 1
ATOM 792 C CA . ASP A 1 93 ? -9.403 2.118 18.003 1.00 89.19 93 ASP A CA 1
ATOM 793 C C . ASP A 1 93 ? -9.032 0.787 17.320 1.00 89.19 93 ASP A C 1
ATOM 795 O O . ASP A 1 93 ? -9.506 -0.259 17.735 1.00 89.19 93 ASP A O 1
ATOM 799 N N . GLY A 1 94 ? -8.224 0.815 16.254 1.00 88.62 94 GLY A N 1
ATOM 800 C CA . GLY A 1 94 ? -7.839 -0.370 15.491 1.00 88.62 94 GLY A CA 1
ATOM 801 C C . GLY A 1 94 ? -8.843 -0.780 14.412 1.00 88.62 94 GLY A C 1
ATOM 802 O O . GLY A 1 94 ? -8.531 -1.666 13.616 1.00 88.62 94 GLY A O 1
ATOM 803 N N . THR A 1 95 ? -10.004 -0.121 14.314 1.00 92.38 95 THR A N 1
ATOM 804 C CA . THR A 1 95 ? -11.004 -0.426 13.287 1.00 92.38 95 THR A CA 1
ATOM 805 C C . THR A 1 95 ? -10.478 -0.058 11.898 1.00 92.38 95 THR A C 1
ATOM 807 O O . THR A 1 95 ? -9.869 0.994 11.702 1.00 92.38 95 THR A O 1
ATOM 810 N N . TYR A 1 96 ? -10.775 -0.909 10.915 1.00 95.69 96 TYR A N 1
ATOM 811 C CA . TYR A 1 96 ? -10.561 -0.640 9.496 1.00 95.69 96 TYR A CA 1
ATOM 812 C C . TYR A 1 96 ? -11.892 -0.420 8.784 1.00 95.69 96 TYR A C 1
ATOM 814 O O . TYR A 1 96 ? -12.908 -1.048 9.106 1.00 95.69 96 TYR A O 1
ATOM 822 N N . GLY A 1 97 ? -11.880 0.431 7.766 1.00 95.06 97 GLY A N 1
ATOM 823 C CA . GLY A 1 97 ? -13.074 0.696 6.978 1.00 95.06 97 GLY A CA 1
ATOM 824 C C . GLY A 1 97 ? -12.787 1.366 5.647 1.00 95.06 97 GLY A C 1
ATOM 825 O O . GLY A 1 97 ? -11.791 2.069 5.487 1.00 95.06 97 GLY A O 1
ATOM 826 N N . ILE A 1 98 ? -13.679 1.123 4.696 1.00 95.62 98 ILE A N 1
ATOM 827 C CA . ILE A 1 98 ? -13.643 1.696 3.353 1.00 95.62 98 ILE A CA 1
ATOM 828 C C . ILE A 1 98 ? -14.423 3.017 3.405 1.00 95.62 98 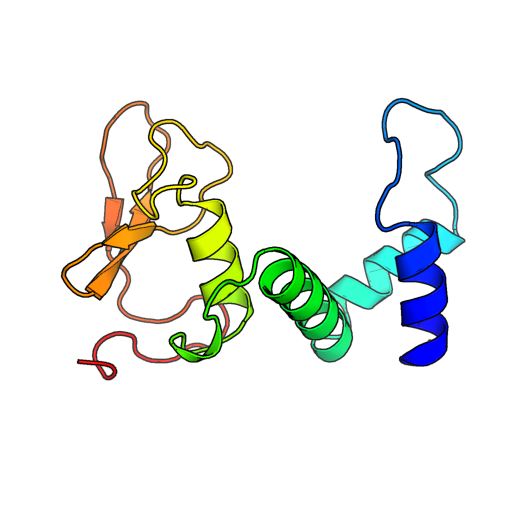ILE A C 1
ATOM 830 O O . ILE A 1 98 ? -15.624 2.977 3.700 1.00 95.62 98 ILE A O 1
ATOM 834 N N . PRO A 1 99 ? -13.779 4.179 3.190 1.00 93.81 99 PRO A N 1
ATOM 835 C CA . PRO A 1 99 ? -14.488 5.452 3.130 1.00 93.81 99 PRO A CA 1
ATOM 836 C C . PRO A 1 99 ? -15.420 5.496 1.914 1.00 93.81 99 PRO A C 1
ATOM 838 O O . PRO A 1 99 ? -15.082 4.998 0.840 1.00 93.81 99 PRO A O 1
ATOM 841 N N . ILE A 1 100 ? -16.597 6.094 2.087 1.00 92.38 100 ILE A N 1
ATOM 842 C CA . ILE A 1 100 ? -17.537 6.359 0.997 1.00 92.38 100 ILE A CA 1
ATOM 843 C C . ILE A 1 100 ? -17.311 7.794 0.523 1.00 92.38 100 ILE A C 1
ATOM 845 O O . ILE A 1 100 ? -17.464 8.741 1.289 1.00 92.38 100 ILE A O 1
ATOM 849 N N . HIS A 1 101 ? -16.966 7.957 -0.753 1.00 90.44 101 HIS A N 1
ATOM 850 C CA . HIS A 1 101 ? -16.686 9.261 -1.363 1.00 90.44 101 HIS A CA 1
ATOM 851 C C . HIS A 1 101 ? -17.970 9.937 -1.876 1.00 90.44 101 HIS A C 1
ATOM 853 O O . HIS A 1 101 ? -18.079 10.276 -3.051 1.00 90.44 101 HIS A O 1
ATOM 859 N N . ASP A 1 102 ? -18.963 10.104 -0.997 1.00 87.81 102 ASP A N 1
ATOM 860 C CA . ASP A 1 102 ? -20.252 10.771 -1.274 1.00 87.81 102 ASP A CA 1
ATOM 861 C C . ASP A 1 102 ? -20.302 12.231 -0.777 1.00 87.81 102 ASP A C 1
ATOM 863 O O . ASP A 1 102 ? -21.352 12.873 -0.794 1.00 87.81 102 ASP A O 1
ATOM 867 N N . GLY A 1 103 ? -19.157 12.762 -0.334 1.00 82.81 103 GLY A N 1
ATOM 868 C CA . GLY A 1 103 ? -19.039 14.076 0.303 1.00 82.81 103 GLY A CA 1
ATOM 869 C C . GLY A 1 103 ? -19.323 14.069 1.811 1.00 82.81 103 GLY A C 1
ATOM 870 O O . GLY A 1 103 ? -19.184 15.113 2.450 1.00 82.81 103 GLY A O 1
ATOM 871 N N . GLY A 1 104 ? -19.696 12.923 2.389 1.00 84.31 104 GLY A N 1
ATOM 872 C CA . GLY A 1 104 ? -19.859 12.719 3.825 1.00 84.31 104 GLY A CA 1
ATOM 873 C C . GLY A 1 104 ? -18.651 12.061 4.504 1.00 84.31 104 GLY A C 1
ATOM 874 O O . GLY A 1 104 ? -17.557 11.963 3.956 1.00 84.31 104 GLY A O 1
ATOM 875 N N . MET A 1 105 ? -18.871 11.598 5.740 1.00 85.88 105 MET A N 1
ATOM 876 C CA . MET A 1 105 ? -17.903 10.824 6.539 1.00 85.88 105 MET A CA 1
ATOM 877 C C . MET A 1 105 ? -18.312 9.349 6.673 1.00 85.88 105 MET A C 1
ATOM 879 O O . MET A 1 105 ? -17.907 8.662 7.613 1.00 85.88 105 MET A O 1
ATOM 883 N N . SER A 1 106 ? -19.178 8.873 5.781 1.00 90.50 106 SER A N 1
ATOM 884 C CA . SER A 1 106 ? -19.699 7.511 5.820 1.00 90.50 106 SER A CA 1
ATOM 885 C C . SER A 1 106 ? -18.589 6.499 5.530 1.00 90.50 106 SER A C 1
ATOM 887 O O . SER A 1 106 ? -17.709 6.725 4.700 1.00 90.50 106 SER A O 1
ATOM 889 N N . VAL A 1 107 ? -18.625 5.361 6.225 1.00 92.69 107 VAL A N 1
ATOM 890 C CA . VAL A 1 107 ? -17.600 4.314 6.129 1.00 92.69 107 VAL A CA 1
ATOM 891 C C . VAL A 1 107 ? -18.260 2.945 6.200 1.00 92.69 107 VAL A C 1
ATOM 893 O O . VAL A 1 107 ? -19.129 2.708 7.040 1.00 92.69 107 VAL A O 1
ATOM 896 N N . VAL A 1 108 ? -17.790 2.012 5.375 1.00 95.12 108 VAL A N 1
ATOM 897 C CA . VAL A 1 108 ? -18.111 0.588 5.507 1.00 95.12 108 VAL A CA 1
ATOM 898 C C . VAL A 1 108 ? -17.034 -0.085 6.354 1.00 95.12 108 VAL A C 1
ATOM 900 O O . VAL A 1 108 ? -15.893 -0.231 5.915 1.00 95.12 108 VAL A O 1
ATOM 903 N N . LYS A 1 109 ? -17.382 -0.501 7.577 1.00 95.50 109 LYS A N 1
ATOM 904 C CA . LYS A 1 109 ? -16.472 -1.267 8.444 1.00 95.50 109 LYS A CA 1
ATOM 905 C C . LYS A 1 109 ? -16.158 -2.624 7.814 1.00 95.50 109 LYS A C 1
ATOM 907 O O . LYS A 1 109 ? -17.067 -3.326 7.373 1.00 95.50 109 LYS A O 1
ATOM 912 N N . ILE A 1 110 ? -14.887 -3.021 7.841 1.00 95.62 110 ILE A N 1
ATOM 913 C CA . ILE A 1 110 ? -14.442 -4.339 7.377 1.00 95.62 110 ILE A CA 1
ATOM 914 C C . ILE A 1 110 ? -13.835 -5.146 8.526 1.00 95.62 110 ILE A C 1
ATOM 916 O O . ILE A 1 110 ? -13.252 -4.589 9.453 1.00 95.62 110 ILE A O 1
ATOM 920 N N . ASN A 1 111 ? -13.972 -6.470 8.460 1.00 95.25 111 ASN A N 1
ATOM 921 C CA . ASN A 1 111 ? -13.418 -7.391 9.462 1.00 95.25 111 ASN A CA 1
ATOM 922 C C . ASN A 1 111 ? -12.298 -8.281 8.907 1.00 95.25 111 ASN A C 1
ATOM 924 O O . ASN A 1 111 ? -11.606 -8.931 9.681 1.00 95.25 111 ASN A O 1
ATOM 928 N N . PHE A 1 112 ? -12.120 -8.318 7.587 1.00 96.06 112 PHE A N 1
ATOM 929 C CA . PHE A 1 112 ? -11.111 -9.130 6.915 1.00 96.06 112 PHE A CA 1
ATOM 930 C C . PHE A 1 112 ? -10.331 -8.266 5.933 1.00 96.06 112 PHE A C 1
ATOM 932 O O . PHE A 1 112 ? -10.898 -7.369 5.306 1.00 96.06 112 PHE A O 1
ATOM 939 N N . CYS A 1 113 ? -9.036 -8.537 5.802 1.00 96.00 113 CYS A N 1
ATOM 940 C CA . CYS A 1 113 ? -8.182 -7.870 4.833 1.00 96.00 113 CYS A CA 1
ATOM 941 C C . CYS A 1 113 ? -8.637 -8.205 3.401 1.00 96.00 113 CYS A C 1
ATOM 943 O O . CYS A 1 113 ? -8.635 -9.384 3.045 1.00 96.00 113 CYS A O 1
ATOM 945 N N . PRO A 1 114 ? -8.943 -7.211 2.545 1.00 95.88 114 PRO A N 1
ATOM 946 C CA . PRO A 1 114 ? -9.348 -7.471 1.162 1.00 95.88 114 PRO A CA 1
ATOM 947 C C . PRO A 1 114 ? -8.253 -8.116 0.302 1.00 95.88 114 PRO A C 1
ATOM 949 O O . PRO A 1 114 ? -8.554 -8.673 -0.748 1.00 95.88 114 PRO A O 1
ATOM 952 N N . TRP A 1 115 ? -6.988 -8.024 0.728 1.00 95.00 115 TRP A N 1
ATOM 953 C CA . TRP A 1 115 ? -5.836 -8.482 -0.053 1.00 95.00 115 TRP A CA 1
ATOM 954 C C . TRP A 1 115 ? -5.301 -9.846 0.379 1.00 95.00 115 TRP A C 1
ATOM 956 O O . TRP A 1 115 ? -4.974 -10.657 -0.478 1.00 95.00 115 TRP A O 1
ATOM 966 N N . CYS A 1 116 ? -5.192 -10.115 1.685 1.00 95.25 116 CYS A N 1
ATOM 967 C CA . CYS A 1 116 ? -4.674 -11.398 2.185 1.00 95.25 116 CYS A CA 1
ATOM 968 C C . CYS A 1 116 ? -5.718 -12.262 2.905 1.00 95.25 116 CYS A C 1
ATOM 970 O O . CYS A 1 116 ? -5.406 -13.386 3.278 1.00 95.25 116 CYS A O 1
ATOM 972 N N . GLY A 1 117 ? -6.938 -11.760 3.123 1.00 95.19 117 GLY A N 1
ATOM 973 C CA . GLY A 1 117 ? -8.005 -12.499 3.802 1.00 95.19 117 GLY A CA 1
ATOM 974 C C . GLY A 1 117 ? -7.857 -12.620 5.323 1.00 95.19 117 GLY A C 1
ATOM 975 O O . GLY A 1 117 ? -8.741 -13.186 5.958 1.00 95.19 117 GLY A O 1
ATOM 976 N N . GLU A 1 118 ? -6.790 -12.078 5.922 1.00 95.44 118 GLU A N 1
ATOM 977 C CA . GLU A 1 118 ? -6.552 -12.141 7.371 1.00 95.44 118 GLU A CA 1
ATOM 978 C C . GLU A 1 118 ? -7.683 -11.478 8.170 1.00 95.44 118 GLU A C 1
ATOM 980 O O . GLU A 1 118 ? -8.192 -10.419 7.781 1.00 95.44 118 GLU A O 1
ATOM 985 N N . ASN A 1 119 ? -8.049 -12.071 9.309 1.00 94.38 119 ASN A N 1
ATOM 986 C CA . ASN A 1 119 ? -9.048 -11.500 10.207 1.00 94.38 119 ASN A CA 1
ATOM 987 C C . ASN A 1 119 ? -8.438 -10.337 11.001 1.00 94.38 119 ASN A C 1
ATOM 989 O O . ASN A 1 119 ? -7.516 -10.512 11.793 1.00 94.38 119 ASN A O 1
ATOM 993 N N . LEU A 1 120 ? -8.989 -9.139 10.824 1.00 91.06 120 LEU A N 1
ATOM 994 C CA . LEU A 1 120 ? -8.445 -7.905 11.392 1.00 91.06 120 LEU A CA 1
ATOM 995 C C . LEU A 1 120 ? -8.758 -7.727 12.882 1.00 91.06 120 LEU A C 1
ATOM 997 O O . LEU A 1 120 ? -8.152 -6.870 13.517 1.00 91.06 120 LEU A O 1
ATOM 1001 N N . LYS A 1 121 ? -9.669 -8.528 13.447 1.00 79.94 121 LYS A N 1
ATOM 1002 C CA . LYS A 1 121 ? -9.985 -8.504 14.885 1.00 79.94 121 LYS A CA 1
ATOM 1003 C C . LYS A 1 121 ? -8.940 -9.210 15.749 1.00 79.94 121 LYS A C 1
ATOM 1005 O O . LYS A 1 121 ? -8.914 -8.992 16.948 1.00 79.94 121 LYS A O 1
ATOM 1010 N N . ASN A 1 122 ? -8.098 -10.058 15.159 1.00 56.22 122 ASN A N 1
ATOM 1011 C CA . ASN A 1 122 ? -7.149 -10.889 15.907 1.00 56.22 122 ASN A CA 1
ATOM 1012 C C . ASN A 1 122 ? -5.826 -10.171 16.245 1.00 56.22 122 ASN A C 1
ATOM 1014 O O . ASN A 1 122 ? -4.923 -10.804 16.780 1.00 56.22 122 ASN A O 1
ATOM 1018 N N . ASN A 1 123 ? -5.704 -8.878 15.924 1.00 51.53 123 ASN A N 1
ATOM 1019 C CA . ASN A 1 123 ? -4.519 -8.055 16.197 1.00 51.53 123 ASN A CA 1
ATOM 1020 C C . ASN A 1 123 ? -4.737 -7.052 17.355 1.00 51.53 123 ASN A C 1
ATOM 1022 O O . ASN A 1 123 ? -4.043 -6.033 17.403 1.00 51.53 123 ASN A O 1
ATOM 1026 N N . GLU A 1 124 ? -5.711 -7.312 18.236 1.00 40.69 124 GLU A N 1
ATOM 1027 C CA . GLU A 1 124 ? -5.927 -6.600 19.513 1.00 40.69 124 GLU A CA 1
ATOM 1028 C C . GLU A 1 124 ? -5.172 -7.265 20.672 1.00 40.69 124 GLU A C 1
ATOM 1030 O O . GLU A 1 124 ? -5.230 -8.512 20.784 1.00 40.69 124 GLU A O 1
#

Sequence (124 aa):
MNLDEFKALHKKFENIDYFKQGWMTDEYDLYIEAIHEKQEFHNWVLIKDLEKEKFDYLKFCCVSMAHKVYVSIDNKGEIKQGNNDAVINRWKDGTYGIPIHDGGMSVVKINFCPWCGENLKNNE

Foldseek 3Di:
DDPVLLVVLCVVLVDDDPVDPDPPDPSNVVNVVCLVVDPVSVLVVLVVVCVVVVFPCVLDPGSVVSSLQVQQADPVSHGDPPRPSRQWHADPVQWIWGADPPVDRDTHTDQADPPPRHGSVVSD

Secondary structure (DSSP, 8-state):
--HHHHHHHHHHHTT--TTSSS---HHHHHHHHHHHH-HHHHHHHHHHHHHHTT--GGGSSSHHHHHHHHHHB-TTSSB-TT-TT---EE-TTS-EEEE--SSS--EEEESB-TTT--BGGGG-

Radius of gyration: 16.56 Å; chains: 1; bounding box: 37×27×45 Å